Protein AF-A0A091CD55-F1 (afdb_monomer_lite)

Secondary structure (DSSP, 8-state):
-TTS-TT-SEEEEEETTTTTEEEEEE--TTS-HHHHHHHHHHHHHHHHHHHHHHHHHHHHHHHHHHHHHHHHHHHHH--HHHHHHHHHHHHHTTSSPPP------------------------

Foldseek 3Di:
DVQDDAQDQWHWWQDPVPNGDTDIDGADNVDDPVRRVVVVVVVVVVVVVVVVVVVVVVVVVVVVVVVVVVLVVCVVVDDPVVVVVSVVVCCVVPVDPDDPDPDDDDDDDDDDDPPPPPPDDDD

Sequence (123 aa):
MNQVPRGQSEVELPNYYKENQPLIISLDPALSPSQNAQRYFQRYQKLRNAVKVVGQQIQETKDELTYLESVMAQIELASPKDLKIIREELVAQGYIKAQKKNEKSKKKDHNQNILLLRMAPLF

Radius of gyration: 28.27 Å; chains: 1; bounding box: 59×34×70 Å

pLDDT: mean 83.73, std 19.81, range [34.03, 98.0]

Structure (mmCIF, N/CA/C/O backbone):
data_AF-A0A091CD55-F1
#
_entry.id   AF-A0A091CD55-F1
#
loop_
_atom_site.group_PDB
_atom_site.id
_atom_site.type_symbol
_atom_site.label_atom_id
_atom_site.label_alt_id
_atom_site.label_comp_id
_atom_site.label_asym_id
_atom_site.label_entity_id
_atom_site.label_seq_id
_atom_site.pdbx_PDB_ins_code
_atom_site.Cartn_x
_atom_site.Cartn_y
_atom_site.Cartn_z
_atom_site.occupancy
_atom_site.B_iso_or_equiv
_atom_site.auth_seq_id
_atom_site.auth_comp_id
_atom_site.auth_asym_id
_atom_site.auth_atom_id
_atom_site.pdbx_PDB_model_num
ATOM 1 N N . MET A 1 1 ? -14.869 -5.292 30.822 1.00 58.09 1 MET A N 1
ATOM 2 C CA . MET A 1 1 ? -15.549 -4.877 29.570 1.00 58.09 1 MET A CA 1
ATOM 3 C C . MET A 1 1 ? -16.851 -4.107 29.847 1.00 58.09 1 MET A C 1
ATOM 5 O O . MET A 1 1 ? -17.759 -4.150 29.034 1.00 58.09 1 MET A O 1
ATOM 9 N N . ASN A 1 2 ? -16.964 -3.359 30.950 1.00 64.25 2 ASN A N 1
ATOM 10 C CA . ASN A 1 2 ? -18.260 -2.779 31.346 1.00 64.25 2 ASN A CA 1
ATOM 11 C C . ASN A 1 2 ? -18.514 -1.376 30.765 1.00 64.25 2 ASN A C 1
ATOM 13 O O . ASN A 1 2 ? -19.619 -0.871 30.883 1.00 64.25 2 ASN A O 1
ATOM 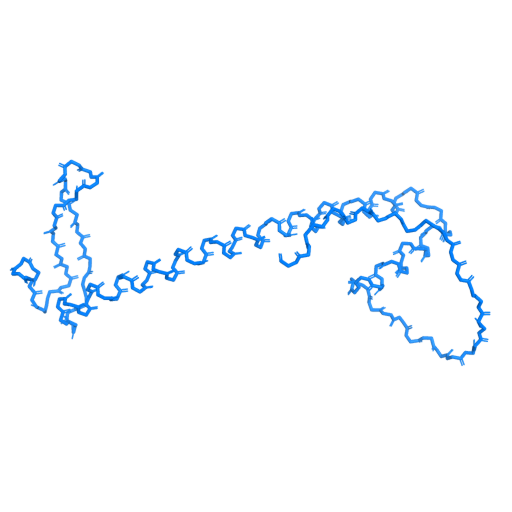17 N N . GLN A 1 3 ? -17.504 -0.757 30.143 1.00 73.75 3 GLN A N 1
ATOM 18 C CA . GLN A 1 3 ? -17.597 0.590 29.563 1.00 73.75 3 GLN A CA 1
ATOM 19 C C . GLN A 1 3 ? -18.062 0.593 28.099 1.00 73.75 3 GLN A C 1
ATOM 21 O O . GLN A 1 3 ? -18.404 1.646 27.578 1.00 73.75 3 GLN A O 1
ATOM 26 N N . VAL A 1 4 ? -18.082 -0.568 27.431 1.00 83.12 4 VAL A N 1
ATOM 27 C CA . VAL A 1 4 ? -18.521 -0.683 26.033 1.00 83.12 4 VAL A CA 1
ATOM 28 C C . VAL A 1 4 ? -19.866 -1.416 25.993 1.00 83.12 4 VAL A C 1
ATOM 30 O O . VAL A 1 4 ? -19.894 -2.635 26.197 1.00 83.12 4 VAL A O 1
ATOM 33 N N . PRO A 1 5 ? -20.980 -0.702 25.768 1.00 80.50 5 PRO A N 1
ATOM 34 C CA . PRO A 1 5 ? -22.311 -1.301 25.710 1.00 80.50 5 PRO A CA 1
ATOM 35 C C . PRO A 1 5 ? -22.477 -2.226 24.493 1.00 80.50 5 PRO A C 1
ATOM 37 O O . PRO A 1 5 ? -21.882 -2.021 23.436 1.00 80.50 5 PRO A O 1
ATOM 40 N N . ARG A 1 6 ? -23.310 -3.267 24.634 1.00 87.62 6 ARG A N 1
ATOM 41 C CA . ARG A 1 6 ? -23.741 -4.112 23.505 1.00 87.62 6 ARG A CA 1
ATOM 42 C C . ARG A 1 6 ? -24.796 -3.382 22.674 1.00 87.62 6 ARG A C 1
ATOM 44 O O . ARG A 1 6 ? -25.621 -2.671 23.236 1.00 87.62 6 ARG A O 1
ATOM 51 N N . GLY A 1 7 ? -24.800 -3.615 21.361 1.00 90.75 7 GLY A N 1
ATOM 52 C CA . GLY A 1 7 ? -25.848 -3.117 20.464 1.00 90.75 7 GLY A CA 1
ATOM 53 C C . GLY A 1 7 ? -25.771 -1.628 20.120 1.00 90.75 7 GLY A C 1
ATOM 54 O O . GLY A 1 7 ? -26.684 -1.127 19.475 1.00 90.75 7 GLY A O 1
ATOM 55 N N . GLN A 1 8 ? -24.713 -0.922 20.526 1.00 92.62 8 GLN A N 1
ATOM 56 C CA . GLN A 1 8 ? -24.503 0.477 20.151 1.00 92.62 8 GLN A CA 1
ATOM 57 C C . GLN A 1 8 ? -23.708 0.596 18.850 1.00 92.62 8 GLN A C 1
ATOM 59 O O . GLN A 1 8 ? -22.887 -0.266 18.532 1.00 92.62 8 GLN A O 1
ATOM 64 N N . SER A 1 9 ? -23.943 1.683 18.114 1.00 95.00 9 SER A N 1
ATOM 65 C CA . SER A 1 9 ? -23.210 2.042 16.892 1.00 95.00 9 SER A CA 1
ATOM 66 C C . SER A 1 9 ? -21.923 2.816 17.163 1.00 95.00 9 SER A C 1
ATOM 68 O O . SER A 1 9 ? -21.114 2.995 16.256 1.00 95.00 9 SER A O 1
ATOM 70 N N . GLU A 1 10 ? -21.723 3.287 18.391 1.00 95.50 10 GLU A N 1
ATOM 71 C CA . GLU A 1 10 ? -20.529 4.010 18.810 1.00 95.50 10 GLU A CA 1
ATOM 72 C C . GLU A 1 10 ? -20.329 3.950 20.327 1.00 95.50 10 GLU A C 1
ATOM 74 O O . GLU A 1 10 ? -21.230 3.579 21.082 1.00 95.50 10 GLU A O 1
ATOM 79 N N . VAL A 1 11 ? -19.123 4.296 20.768 1.00 95.38 11 VAL A N 1
ATOM 80 C CA . VAL A 1 11 ? -18.783 4.502 22.176 1.00 95.38 11 VAL A CA 1
ATOM 81 C C . VAL A 1 11 ? -17.791 5.653 22.300 1.00 95.38 11 VAL A C 1
ATOM 83 O O . VAL A 1 11 ? -16.859 5.762 21.504 1.00 95.38 11 VAL A O 1
ATOM 86 N N . GLU A 1 12 ? -17.978 6.499 23.306 1.00 95.69 12 GLU A N 1
ATOM 87 C CA . GLU A 1 12 ? -17.041 7.559 23.668 1.00 95.69 12 GLU A CA 1
ATOM 88 C C . GLU A 1 12 ? -16.118 7.057 24.787 1.00 95.69 12 GLU A C 1
ATOM 90 O O . GLU A 1 12 ? -16.585 6.615 25.837 1.00 95.69 12 GLU A O 1
ATOM 95 N N . LEU A 1 13 ? -14.805 7.075 24.551 1.00 94.06 13 LEU A N 1
ATOM 96 C CA . LEU A 1 13 ? -13.788 6.622 25.506 1.00 94.06 13 LEU A CA 1
ATOM 97 C C . LEU A 1 13 ? -12.653 7.650 25.622 1.00 94.06 13 LEU A C 1
ATOM 99 O O . LEU A 1 13 ? -12.351 8.335 24.645 1.00 94.06 13 LEU A O 1
ATOM 103 N N . PRO A 1 14 ? -11.979 7.755 26.780 1.00 94.50 14 PRO A N 1
ATOM 104 C CA . PRO A 1 14 ? -10.836 8.649 26.934 1.00 94.50 14 PRO A CA 1
ATOM 105 C C . PRO A 1 14 ? -9.665 8.219 26.040 1.00 94.50 14 PRO A C 1
ATOM 107 O O . PRO A 1 14 ? -9.271 7.051 26.006 1.00 94.50 14 PRO A O 1
ATOM 110 N N . ASN 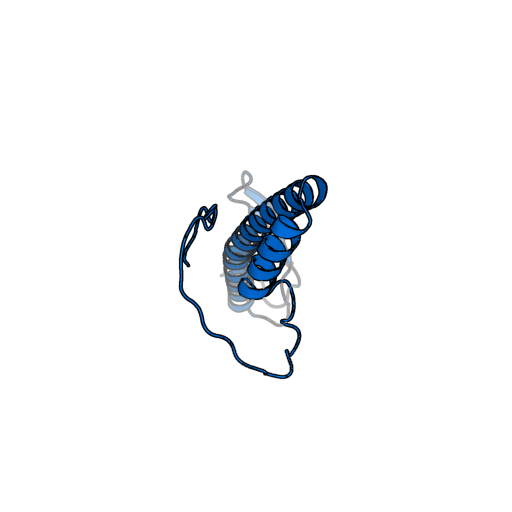A 1 15 ? -9.070 9.178 25.332 1.00 94.81 15 ASN A N 1
ATOM 111 C CA . ASN A 1 15 ? -7.891 8.950 24.509 1.00 94.81 15 ASN A CA 1
ATOM 112 C C . ASN A 1 15 ? -6.600 9.117 25.318 1.00 94.81 15 ASN A C 1
ATOM 114 O O . ASN A 1 15 ? -6.096 10.229 25.488 1.00 94.81 15 ASN A O 1
ATOM 118 N N . TYR A 1 16 ? -6.004 8.004 25.740 1.00 92.31 16 TYR A N 1
ATOM 119 C CA . TYR A 1 16 ? -4.741 8.004 26.489 1.00 92.31 16 TYR A CA 1
ATOM 120 C C . TYR A 1 16 ? -3.549 8.623 25.736 1.00 92.31 16 TYR A C 1
ATOM 122 O O . TYR A 1 16 ? -2.554 8.978 26.359 1.00 92.31 16 TYR A O 1
ATOM 130 N N . TYR A 1 17 ? -3.642 8.790 24.414 1.00 91.56 17 TYR A N 1
ATOM 131 C CA . TYR A 1 17 ? -2.607 9.423 23.588 1.00 91.56 17 TYR A CA 1
ATOM 132 C C . TYR A 1 17 ? -2.843 10.922 23.355 1.00 91.56 17 TYR A C 1
ATOM 134 O O . TYR A 1 17 ? -2.026 11.574 22.708 1.00 91.56 17 TYR A O 1
ATOM 142 N N . LYS A 1 18 ? -3.963 11.470 23.843 1.00 92.88 18 LYS A N 1
ATOM 143 C CA . LYS A 1 18 ? -4.333 12.887 23.718 1.00 92.88 18 LYS A CA 1
ATOM 144 C C . LYS A 1 18 ? -4.920 13.411 25.023 1.00 92.88 18 LYS A C 1
ATOM 146 O O . LYS A 1 18 ? -6.065 13.841 25.050 1.00 92.88 18 LYS A O 1
ATOM 151 N N . GLU A 1 19 ? -4.157 13.318 26.111 1.00 94.62 19 GLU A N 1
ATOM 152 C CA . GLU A 1 19 ? -4.530 13.900 27.415 1.00 94.62 19 GLU A CA 1
ATOM 153 C C . GLU A 1 19 ? -5.928 13.472 27.912 1.00 94.62 19 GLU A C 1
ATOM 155 O O . GLU A 1 19 ? -6.640 14.241 28.549 1.00 94.62 19 GLU A O 1
ATOM 160 N N . ASN A 1 20 ? -6.344 12.236 27.612 1.00 93.81 20 ASN A N 1
ATOM 161 C CA . ASN A 1 20 ? -7.677 11.699 27.913 1.00 93.81 20 ASN A CA 1
ATOM 162 C C . ASN A 1 20 ? -8.850 12.463 27.273 1.00 93.81 20 ASN A C 1
ATOM 164 O O . ASN A 1 20 ? -9.989 12.282 27.704 1.00 93.81 20 ASN A O 1
ATOM 168 N N . GLN A 1 21 ? -8.612 13.256 26.222 1.00 96.12 21 GLN A N 1
ATOM 169 C CA . GLN A 1 21 ? -9.687 13.855 25.430 1.00 96.12 21 GLN A CA 1
ATOM 170 C C . GLN A 1 21 ? -10.642 12.765 24.919 1.00 96.12 21 GLN A C 1
ATOM 172 O O . GLN A 1 21 ? -10.172 11.688 24.531 1.00 96.12 21 GLN A O 1
ATOM 177 N N . PRO A 1 22 ? -11.962 13.012 24.892 1.00 95.75 22 PRO A N 1
ATOM 178 C CA . PRO A 1 22 ? -12.901 12.002 24.439 1.00 95.75 22 PRO A CA 1
ATOM 179 C C . PRO A 1 22 ? -12.686 11.614 22.973 1.00 95.75 22 PRO A C 1
ATOM 181 O O . PRO A 1 22 ? -12.461 12.456 22.102 1.00 95.75 22 PRO A O 1
ATOM 184 N N . LEU A 1 23 ? -12.742 10.313 22.705 1.00 95.56 23 LEU A N 1
ATOM 185 C CA . LEU A 1 23 ? -12.636 9.716 21.383 1.00 95.56 23 LEU A CA 1
ATOM 186 C C . LEU A 1 23 ? -13.879 8.877 21.114 1.00 95.56 23 LEU A C 1
ATOM 188 O O . LEU A 1 23 ? -14.145 7.901 21.815 1.00 95.56 23 LEU A O 1
ATOM 192 N N . ILE A 1 24 ? -14.592 9.232 20.051 1.00 96.38 24 ILE A N 1
ATOM 193 C CA . ILE A 1 24 ? -15.726 8.459 19.553 1.00 96.38 24 ILE A CA 1
ATOM 194 C C . ILE A 1 24 ? -15.191 7.326 18.676 1.00 96.38 24 ILE A C 1
ATOM 196 O O . ILE A 1 24 ? -14.464 7.550 17.704 1.00 96.38 24 ILE A O 1
ATOM 200 N N . ILE A 1 25 ? -15.546 6.096 19.029 1.00 94.69 25 ILE A N 1
ATOM 201 C CA . ILE A 1 25 ? -15.190 4.881 18.303 1.00 94.69 25 ILE A CA 1
ATOM 202 C C . ILE A 1 25 ? -16.472 4.279 17.752 1.00 94.69 25 ILE A C 1
ATOM 204 O O . ILE A 1 25 ? -17.343 3.870 18.516 1.00 94.69 25 ILE A O 1
ATOM 208 N N . SER A 1 26 ? -16.575 4.184 16.429 1.00 96.56 26 SER A N 1
ATOM 209 C CA . SER A 1 26 ? -17.689 3.490 15.784 1.00 96.56 26 SER A CA 1
ATOM 210 C C . SER A 1 26 ? -17.668 1.999 16.121 1.00 96.56 26 SER A C 1
ATOM 212 O O . SER A 1 26 ? -16.625 1.354 16.145 1.00 96.56 26 SER A O 1
ATOM 214 N N . LEU A 1 27 ? -18.834 1.430 16.358 1.00 96.06 27 LEU A N 1
ATOM 215 C CA . LEU A 1 27 ? -19.026 0.024 16.664 1.00 96.06 27 LEU A CA 1
ATOM 216 C C . LEU A 1 27 ? -19.989 -0.578 15.653 1.00 96.06 27 LEU A C 1
ATOM 218 O O . LEU A 1 27 ? -20.825 0.100 15.061 1.00 96.06 27 LEU A O 1
ATOM 222 N N . ASP A 1 28 ? -19.866 -1.880 15.468 1.00 95.44 28 ASP A N 1
ATOM 223 C CA . ASP A 1 28 ? -20.875 -2.676 14.799 1.00 95.44 28 ASP A CA 1
ATOM 224 C C . ASP A 1 28 ? -21.881 -3.176 15.849 1.00 95.44 28 ASP A C 1
ATOM 226 O O . ASP A 1 28 ? -21.485 -3.974 16.712 1.00 95.44 28 ASP A O 1
ATOM 230 N N . PRO A 1 29 ? -23.154 -2.735 15.805 1.00 95.31 29 PRO A N 1
ATOM 231 C CA . PRO A 1 29 ? -24.167 -3.140 16.777 1.00 95.31 29 PRO A CA 1
ATOM 232 C C . PRO A 1 29 ? -24.413 -4.651 16.810 1.00 95.31 29 PRO A C 1
ATOM 234 O O . PRO A 1 29 ? -24.811 -5.185 17.846 1.00 95.31 29 PRO A O 1
ATOM 237 N N . ALA A 1 30 ? -24.172 -5.350 15.693 1.00 95.56 30 ALA A N 1
ATOM 238 C CA . ALA A 1 30 ? -24.363 -6.794 15.598 1.00 95.56 30 ALA A CA 1
ATOM 239 C C . ALA A 1 30 ? -23.234 -7.591 16.278 1.00 95.56 30 ALA A C 1
ATOM 241 O O . ALA A 1 30 ? -23.372 -8.795 16.500 1.00 95.56 30 ALA A O 1
ATOM 242 N N . LEU A 1 31 ? -22.115 -6.943 16.618 1.00 94.44 31 LEU A N 1
ATOM 243 C CA . LEU A 1 31 ? -20.956 -7.576 17.237 1.00 94.44 31 LEU A CA 1
ATOM 244 C C . LEU A 1 31 ? -20.912 -7.322 18.748 1.00 94.44 31 LEU A C 1
ATOM 246 O O . LEU A 1 31 ? -21.223 -6.244 19.254 1.00 94.44 31 LEU A O 1
ATOM 250 N N . SER A 1 32 ? -20.431 -8.313 19.498 1.00 94.56 32 SER A N 1
ATOM 251 C CA . SER A 1 32 ? -20.093 -8.113 20.909 1.00 94.56 32 SER A CA 1
ATOM 252 C C . SER A 1 32 ? -18.920 -7.126 21.075 1.00 94.56 32 SER A C 1
ATOM 254 O O . SER A 1 32 ? -18.101 -6.977 20.162 1.00 94.56 32 SER A O 1
ATOM 256 N N . PRO A 1 33 ? -18.755 -6.497 22.255 1.00 93.56 33 PRO A N 1
ATOM 257 C CA . PRO A 1 33 ? -17.632 -5.599 22.532 1.00 93.56 33 PRO A CA 1
ATOM 258 C C . PRO A 1 33 ? -16.259 -6.206 22.216 1.00 93.56 33 PRO A C 1
ATOM 260 O O . PRO A 1 33 ? -15.417 -5.559 21.598 1.00 93.56 33 PRO A O 1
ATOM 263 N N . SER A 1 34 ? -16.052 -7.482 22.561 1.00 94.19 34 SER A N 1
ATOM 264 C CA . SER A 1 34 ? -14.814 -8.203 22.243 1.00 94.19 34 SER A CA 1
ATOM 265 C C . SER A 1 34 ? -14.605 -8.387 20.740 1.00 94.19 34 SER A C 1
ATOM 267 O O . SER A 1 34 ? -13.477 -8.299 20.266 1.00 94.19 34 SER A O 1
ATOM 269 N N . GLN A 1 35 ? -15.672 -8.650 19.981 1.00 95.62 35 GLN A N 1
ATOM 270 C CA . GLN A 1 35 ? -15.597 -8.814 18.526 1.00 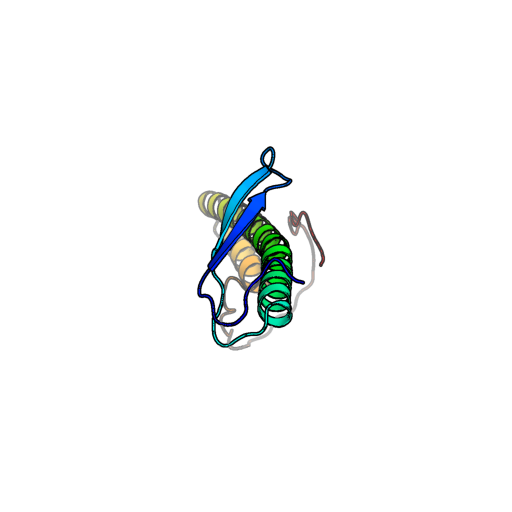95.62 35 GLN A CA 1
ATOM 271 C C . GLN A 1 35 ? -15.314 -7.481 17.826 1.00 95.62 35 GLN A C 1
ATOM 273 O O . GLN A 1 35 ? -14.487 -7.445 16.918 1.00 95.62 35 GLN A O 1
ATOM 278 N N . ASN A 1 36 ? -15.924 -6.381 18.283 1.00 95.56 36 ASN A N 1
ATOM 279 C CA . ASN A 1 36 ? -15.578 -5.034 17.825 1.00 95.56 36 ASN A CA 1
ATOM 280 C C . ASN A 1 36 ? -14.096 -4.718 18.092 1.00 95.56 36 ASN A C 1
ATOM 282 O O . ASN A 1 36 ? -13.375 -4.328 17.173 1.00 95.56 36 ASN A O 1
ATOM 286 N N . ALA A 1 37 ? -13.602 -4.978 19.306 1.00 94.75 37 ALA A N 1
ATOM 287 C CA . ALA A 1 37 ? -12.189 -4.787 19.643 1.00 94.75 37 ALA A CA 1
ATOM 288 C C . ALA A 1 37 ? -11.255 -5.645 18.766 1.00 94.75 37 ALA A C 1
ATOM 290 O O . ALA A 1 37 ? -10.287 -5.135 18.197 1.00 94.75 37 ALA A O 1
ATOM 291 N N . GLN A 1 38 ? -11.575 -6.931 18.586 1.00 96.31 38 GLN A N 1
ATOM 292 C CA . GLN A 1 38 ? -10.803 -7.843 17.741 1.00 96.31 38 GLN A CA 1
ATOM 293 C C . GLN A 1 38 ? -10.772 -7.384 16.275 1.00 96.31 38 GLN A C 1
ATOM 295 O O . GLN A 1 38 ? -9.720 -7.445 15.637 1.00 96.31 38 GLN A O 1
ATOM 300 N N . ARG A 1 39 ? -11.893 -6.882 15.742 1.00 96.12 39 ARG A N 1
ATOM 301 C CA . ARG A 1 39 ? -11.982 -6.324 14.382 1.00 96.12 39 ARG A CA 1
ATOM 302 C C . ARG A 1 39 ? -11.044 -5.130 14.206 1.00 96.12 39 ARG A C 1
ATOM 304 O O . ARG A 1 39 ? -10.325 -5.060 13.208 1.00 96.12 39 ARG A O 1
ATOM 311 N N . TYR A 1 40 ? -11.013 -4.211 15.171 1.00 96.50 40 TYR A N 1
ATOM 312 C CA . TYR A 1 40 ? -10.076 -3.085 15.152 1.00 96.50 40 TYR A CA 1
ATOM 313 C C . TYR A 1 40 ? -8.619 -3.543 15.227 1.00 96.50 40 TYR A C 1
ATOM 315 O O . TYR A 1 40 ? -7.784 -3.040 14.476 1.00 96.50 40 TYR A O 1
ATOM 323 N N . PHE A 1 41 ? -8.320 -4.543 16.057 1.00 96.56 41 PHE A N 1
ATOM 324 C CA . PHE A 1 41 ? -6.978 -5.108 16.159 1.00 96.56 41 PHE A CA 1
ATOM 325 C C . PHE A 1 41 ? -6.514 -5.757 14.846 1.00 96.56 41 PHE A C 1
ATOM 327 O O . PHE A 1 41 ? -5.419 -5.469 14.362 1.00 96.56 41 PHE A O 1
ATOM 334 N N . GLN A 1 42 ? -7.368 -6.562 14.208 1.00 97.81 42 GLN A N 1
ATOM 335 C CA . GLN A 1 42 ? -7.089 -7.153 12.895 1.00 97.81 42 GLN A CA 1
ATOM 336 C C . GLN A 1 42 ? -6.882 -6.079 11.819 1.00 97.81 42 GLN A C 1
ATOM 338 O O . GLN A 1 42 ? -5.947 -6.167 11.020 1.00 97.81 42 GLN A O 1
ATOM 343 N N . ARG A 1 43 ? -7.718 -5.030 11.813 1.00 97.00 43 ARG A N 1
ATOM 344 C CA . ARG A 1 43 ? -7.562 -3.890 10.898 1.00 97.00 43 ARG A CA 1
ATOM 345 C C . ARG A 1 43 ? -6.223 -3.189 11.111 1.00 97.00 43 ARG A C 1
ATOM 347 O O . ARG A 1 43 ? -5.532 -2.918 10.133 1.00 97.00 43 ARG A O 1
ATOM 354 N N . TYR A 1 44 ? -5.842 -2.934 12.361 1.00 96.50 44 TYR A N 1
ATOM 355 C CA . TYR A 1 44 ? -4.543 -2.356 12.701 1.00 96.50 44 TYR A CA 1
ATOM 356 C C . TYR A 1 44 ? -3.390 -3.222 12.183 1.00 96.50 44 TYR A C 1
ATOM 358 O O . TYR A 1 44 ? -2.515 -2.708 11.491 1.00 96.50 44 TYR A O 1
ATOM 366 N N . GLN A 1 45 ? -3.406 -4.532 12.446 1.00 97.25 45 GLN A N 1
ATOM 367 C CA . GLN A 1 45 ? -2.361 -5.442 11.970 1.00 97.25 45 GLN A CA 1
ATOM 368 C C . GLN A 1 45 ? -2.245 -5.426 10.441 1.00 97.25 45 GLN A C 1
ATOM 370 O O . GLN A 1 45 ? -1.138 -5.323 9.911 1.00 97.25 45 GLN A O 1
ATOM 375 N N . LYS A 1 46 ? -3.382 -5.464 9.731 1.00 96.62 46 LYS A N 1
ATOM 376 C CA . LYS A 1 46 ? -3.418 -5.385 8.265 1.00 96.62 46 LYS A CA 1
ATOM 377 C C . LYS A 1 46 ? -2.816 -4.075 7.759 1.00 96.62 46 LYS A C 1
ATOM 379 O O . LYS A 1 46 ? -1.970 -4.109 6.871 1.00 96.62 46 LYS A O 1
ATOM 384 N N . LEU A 1 47 ? -3.220 -2.939 8.331 1.00 96.88 47 LEU A N 1
ATOM 385 C CA . LEU A 1 47 ? -2.709 -1.623 7.938 1.00 96.88 47 LEU A CA 1
ATOM 386 C C . LEU A 1 47 ? -1.217 -1.478 8.244 1.00 96.88 47 LEU A C 1
ATOM 388 O O . LEU A 1 47 ? -0.469 -1.009 7.395 1.00 96.88 47 LEU A O 1
ATOM 392 N N . ARG A 1 48 ? -0.760 -1.945 9.408 1.00 96.06 48 ARG A N 1
ATOM 393 C CA . ARG A 1 48 ? 0.659 -1.927 9.780 1.00 96.06 48 ARG A CA 1
ATOM 394 C C . ARG A 1 48 ? 1.514 -2.716 8.790 1.00 96.06 48 ARG A C 1
ATOM 396 O O . ARG A 1 48 ? 2.561 -2.237 8.367 1.00 96.06 48 ARG A O 1
ATOM 403 N N . ASN A 1 49 ? 1.063 -3.907 8.400 1.00 95.25 49 ASN A N 1
ATOM 404 C CA . ASN A 1 49 ? 1.769 -4.718 7.412 1.00 95.25 49 ASN A CA 1
ATOM 405 C C . ASN A 1 49 ? 1.729 -4.061 6.024 1.00 95.25 49 ASN A C 1
ATOM 407 O O . ASN A 1 49 ? 2.743 -4.040 5.331 1.00 95.25 49 ASN A O 1
ATOM 411 N N . ALA A 1 50 ? 0.589 -3.474 5.645 1.00 96.38 50 ALA A N 1
ATOM 412 C CA . ALA A 1 50 ? 0.441 -2.763 4.380 1.00 96.38 50 ALA A CA 1
ATOM 413 C C . ALA A 1 50 ? 1.402 -1.571 4.268 1.00 96.38 50 ALA A C 1
ATOM 415 O O . ALA A 1 50 ? 2.022 -1.413 3.226 1.00 96.38 50 ALA A O 1
ATOM 416 N N . VAL A 1 51 ? 1.593 -0.785 5.336 1.00 96.94 51 VAL A N 1
ATOM 417 C CA . VAL A 1 51 ? 2.552 0.338 5.345 1.00 96.94 51 VAL A CA 1
ATOM 418 C C . VAL A 1 51 ? 3.961 -0.132 4.980 1.00 96.94 51 VAL A C 1
ATOM 420 O O . VAL A 1 51 ? 4.617 0.506 4.162 1.00 96.94 51 VAL A O 1
ATOM 423 N N . LYS A 1 52 ? 4.411 -1.267 5.531 1.00 94.25 52 LYS A N 1
ATOM 424 C CA . LYS A 1 52 ? 5.730 -1.830 5.208 1.00 94.25 52 LYS A CA 1
ATOM 425 C C . LYS A 1 52 ? 5.831 -2.220 3.730 1.00 94.25 52 LYS A C 1
ATOM 427 O O . LYS A 1 52 ? 6.782 -1.825 3.066 1.00 94.25 52 LYS A O 1
ATOM 432 N N . VAL A 1 53 ? 4.854 -2.975 3.225 1.00 96.25 53 VAL A N 1
ATOM 433 C CA . VAL A 1 53 ? 4.855 -3.475 1.838 1.00 96.25 53 VAL A CA 1
ATOM 434 C C . VAL A 1 53 ? 4.762 -2.328 0.831 1.00 96.25 53 VAL A C 1
ATOM 436 O O . VAL A 1 53 ? 5.519 -2.292 -0.131 1.00 96.25 53 VAL A O 1
ATOM 439 N N . VAL A 1 54 ? 3.873 -1.363 1.069 1.00 97.12 54 VAL A N 1
ATOM 440 C CA . VAL A 1 54 ? 3.714 -0.188 0.201 1.00 97.12 54 VAL A CA 1
ATOM 441 C C . VAL A 1 54 ? 4.973 0.676 0.225 1.00 97.12 54 VAL A C 1
ATOM 443 O O . VAL A 1 54 ? 5.403 1.141 -0.823 1.00 97.12 54 VAL A O 1
ATOM 446 N N . GLY A 1 55 ? 5.598 0.858 1.393 1.00 96.69 55 GLY A N 1
ATOM 447 C CA . GLY A 1 55 ? 6.871 1.572 1.496 1.00 96.69 55 GLY A CA 1
ATOM 448 C C . GLY A 1 55 ? 7.972 0.929 0.650 1.00 96.69 55 GLY A C 1
ATOM 449 O O . GLY A 1 55 ? 8.671 1.636 -0.072 1.00 96.69 55 GLY A O 1
ATOM 450 N N . GLN A 1 56 ? 8.074 -0.402 0.680 1.00 96.56 56 GLN A N 1
ATOM 451 C CA . GLN A 1 56 ? 9.005 -1.149 -0.166 1.00 96.56 56 GLN A CA 1
ATOM 452 C C . GLN A 1 56 ? 8.694 -0.963 -1.660 1.00 96.56 56 GLN A C 1
ATOM 454 O O . GLN A 1 56 ? 9.586 -0.588 -2.413 1.00 96.56 56 GLN A O 1
ATOM 459 N N . GLN A 1 57 ? 7.432 -1.117 -2.077 1.00 97.19 57 GLN A N 1
ATOM 460 C CA . GLN A 1 57 ? 7.038 -0.919 -3.480 1.00 97.19 57 GLN A CA 1
ATOM 461 C C . GLN A 1 57 ? 7.326 0.499 -3.983 1.00 97.19 57 GLN A C 1
ATOM 463 O O . GLN A 1 57 ? 7.744 0.672 -5.124 1.00 97.19 57 GLN A O 1
ATOM 468 N N . ILE A 1 58 ? 7.126 1.521 -3.144 1.00 97.75 58 ILE A N 1
ATOM 469 C CA . ILE A 1 58 ? 7.463 2.908 -3.491 1.00 97.75 58 ILE A CA 1
ATOM 470 C C . ILE A 1 58 ? 8.961 3.045 -3.757 1.00 97.75 58 ILE A C 1
ATOM 472 O O . ILE A 1 58 ? 9.339 3.734 -4.702 1.00 97.75 58 ILE A O 1
ATOM 476 N N . GLN A 1 59 ? 9.804 2.425 -2.928 1.00 97.62 59 GLN A N 1
ATOM 477 C CA . GLN A 1 59 ? 11.248 2.486 -3.116 1.00 97.62 59 GLN A CA 1
ATOM 478 C C . GLN A 1 59 ? 11.667 1.760 -4.399 1.00 97.62 59 GLN A C 1
ATOM 480 O O . GLN A 1 59 ? 12.315 2.371 -5.240 1.00 97.62 59 GLN A O 1
ATOM 485 N N . GLU A 1 60 ? 11.201 0.526 -4.602 1.00 96.44 60 GLU A N 1
ATOM 486 C CA . GLU A 1 60 ? 11.481 -0.260 -5.812 1.00 96.44 60 GLU A CA 1
ATOM 487 C C . GLU A 1 60 ? 11.046 0.480 -7.086 1.00 96.44 60 GLU A C 1
ATOM 489 O O . GLU A 1 60 ? 11.803 0.560 -8.048 1.00 96.44 60 GLU A O 1
ATOM 494 N N . THR A 1 61 ? 9.865 1.108 -7.066 1.00 96.75 61 THR A N 1
ATOM 495 C CA . THR A 1 61 ? 9.352 1.887 -8.206 1.00 96.75 61 THR A CA 1
ATOM 496 C C . THR A 1 61 ? 10.218 3.115 -8.497 1.00 96.75 61 THR A C 1
ATOM 498 O O . THR A 1 61 ? 10.402 3.485 -9.654 1.00 96.75 61 THR A O 1
ATOM 501 N N . LYS A 1 62 ? 10.745 3.783 -7.462 1.00 98.00 62 LYS A N 1
ATOM 502 C CA . LYS A 1 62 ? 11.647 4.931 -7.642 1.00 98.00 62 LYS A CA 1
ATOM 503 C C . LYS A 1 62 ? 12.988 4.501 -8.217 1.00 98.00 62 LYS A C 1
ATOM 505 O O . LYS A 1 62 ? 13.487 5.166 -9.118 1.00 98.00 62 LYS A O 1
ATOM 510 N N . ASP A 1 63 ? 13.534 3.396 -7.724 1.00 96.06 63 ASP A N 1
ATOM 511 C CA . ASP A 1 63 ? 14.797 2.851 -8.218 1.00 96.06 63 ASP A CA 1
ATOM 512 C C . ASP A 1 63 ? 14.655 2.415 -9.688 1.00 96.06 63 ASP A C 1
ATOM 514 O O . ASP A 1 63 ? 15.515 2.714 -10.518 1.00 96.06 63 ASP A O 1
ATOM 518 N N . GLU A 1 64 ? 13.526 1.789 -10.036 1.00 96.00 64 GLU A N 1
ATOM 519 C CA . GLU A 1 64 ? 13.171 1.444 -11.415 1.00 96.00 64 GLU A CA 1
ATOM 520 C C . GLU A 1 64 ? 13.010 2.690 -12.299 1.00 96.00 64 GLU A C 1
ATOM 522 O O . GLU A 1 64 ? 13.548 2.730 -13.406 1.00 96.00 64 GLU A O 1
ATOM 527 N N . LEU A 1 65 ? 12.336 3.737 -11.811 1.00 96.94 65 LEU A N 1
ATOM 528 C CA . LEU A 1 65 ? 12.204 5.005 -12.531 1.00 96.94 65 LEU A CA 1
ATOM 529 C C . LEU A 1 65 ? 13.576 5.623 -12.829 1.00 96.94 65 LEU A C 1
ATOM 531 O O . LEU A 1 65 ? 13.853 5.955 -13.979 1.00 96.94 65 LEU A O 1
ATOM 535 N N . THR A 1 66 ? 14.452 5.719 -11.826 1.00 95.94 66 THR A N 1
ATOM 536 C CA . THR A 1 66 ? 15.815 6.246 -11.998 1.00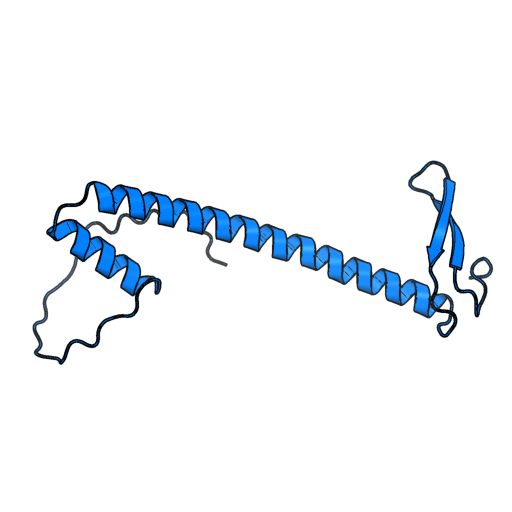 95.94 66 THR A CA 1
ATOM 537 C C . THR A 1 66 ? 16.621 5.416 -12.997 1.00 95.94 66 THR A C 1
ATOM 539 O O . THR A 1 66 ? 17.344 5.971 -13.828 1.00 95.94 66 THR A O 1
ATOM 542 N N . TYR A 1 67 ? 16.481 4.088 -12.969 1.00 94.38 67 TYR A N 1
ATOM 543 C CA . TYR A 1 67 ? 17.095 3.227 -13.976 1.00 94.38 67 TYR A CA 1
ATOM 544 C C . TYR A 1 67 ? 16.589 3.564 -15.385 1.00 94.38 67 TYR A C 1
ATOM 546 O O . TYR A 1 67 ? 17.402 3.811 -16.279 1.00 94.38 67 TYR A O 1
ATOM 554 N N . LEU A 1 68 ? 15.271 3.636 -15.590 1.00 95.25 68 LEU A N 1
ATOM 555 C CA . LEU A 1 68 ? 14.684 3.922 -16.902 1.00 95.25 68 LEU A CA 1
ATOM 556 C C . LEU A 1 68 ? 15.041 5.325 -17.416 1.00 95.25 68 LEU A C 1
ATOM 558 O O . LEU A 1 68 ? 15.299 5.484 -18.609 1.00 95.25 68 LEU A O 1
ATOM 562 N N . GLU A 1 69 ? 15.138 6.323 -16.537 1.00 95.94 69 GLU A N 1
ATOM 563 C CA . GLU A 1 69 ? 15.646 7.659 -16.877 1.00 95.94 69 GLU A CA 1
ATOM 564 C C . GLU A 1 69 ? 17.105 7.603 -17.352 1.00 95.94 69 GLU A C 1
ATOM 566 O O . GLU A 1 69 ? 17.460 8.226 -18.355 1.00 95.94 69 GLU A O 1
ATOM 571 N N . SER A 1 70 ? 17.948 6.801 -16.693 1.00 93.81 70 SER A N 1
ATOM 572 C CA . SER A 1 70 ? 19.339 6.607 -17.119 1.00 93.81 70 SER A CA 1
ATOM 573 C C . SER A 1 70 ? 19.440 5.916 -18.483 1.00 93.81 70 SER A C 1
ATOM 575 O O . SER A 1 70 ? 20.284 6.282 -19.301 1.00 93.81 70 SER A O 1
ATOM 577 N N . VAL A 1 71 ? 18.560 4.948 -18.756 1.00 94.25 71 VAL A N 1
ATOM 578 C CA . VAL A 1 71 ? 18.476 4.270 -20.055 1.00 94.25 71 VAL A CA 1
ATOM 579 C C . VAL A 1 71 ? 18.034 5.254 -21.133 1.00 94.25 71 VAL A C 1
ATOM 581 O O . VAL A 1 71 ? 18.603 5.262 -22.223 1.00 94.25 71 VAL A O 1
ATOM 584 N N . MET A 1 72 ? 17.061 6.117 -20.835 1.00 94.94 72 MET A N 1
ATOM 585 C CA . MET A 1 72 ? 16.602 7.155 -21.757 1.00 94.94 72 MET A CA 1
ATOM 586 C C . MET A 1 72 ? 17.743 8.108 -22.136 1.00 94.94 72 MET A C 1
ATOM 588 O O . MET A 1 72 ? 17.994 8.304 -23.323 1.00 94.94 72 MET A O 1
ATOM 592 N N . ALA A 1 73 ? 18.502 8.604 -21.154 1.00 93.50 73 ALA A N 1
ATOM 593 C CA . ALA A 1 73 ? 19.666 9.456 -21.407 1.00 93.50 73 ALA A CA 1
ATOM 594 C C . ALA A 1 73 ? 20.755 8.742 -22.234 1.00 93.50 73 ALA A C 1
ATOM 596 O O . ALA A 1 73 ? 21.366 9.340 -23.120 1.00 93.50 73 ALA A O 1
ATOM 597 N N . GLN A 1 74 ? 20.986 7.446 -21.989 1.00 92.00 74 GLN A N 1
ATOM 598 C CA . GLN A 1 74 ? 21.912 6.649 -22.799 1.00 92.00 74 GLN A CA 1
ATOM 599 C C . GLN A 1 74 ? 21.439 6.523 -24.249 1.00 92.00 74 GLN A C 1
ATOM 601 O O . GLN A 1 74 ? 22.253 6.645 -25.158 1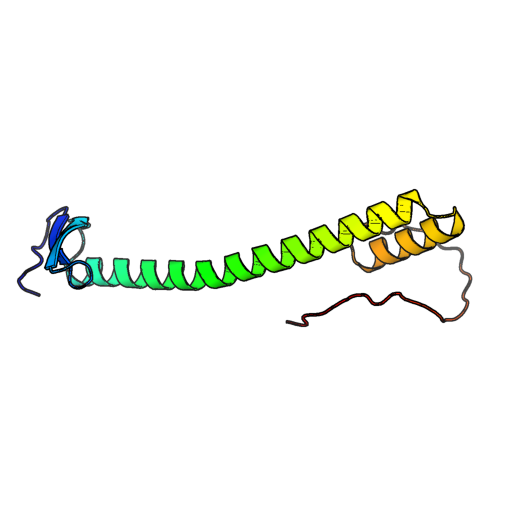.00 92.00 74 GLN A O 1
ATOM 606 N N . ILE A 1 75 ? 20.139 6.313 -24.480 1.00 94.12 75 ILE A N 1
ATOM 607 C CA . ILE A 1 75 ? 19.557 6.216 -25.826 1.00 94.12 75 ILE A CA 1
ATOM 608 C C . ILE A 1 75 ? 19.735 7.523 -26.604 1.00 94.12 75 ILE A C 1
ATOM 610 O O . ILE A 1 75 ? 20.055 7.471 -27.791 1.00 94.12 75 ILE A O 1
ATOM 614 N N . GLU A 1 76 ? 19.566 8.677 -25.956 1.00 94.31 76 GLU A N 1
ATOM 615 C CA . GLU A 1 76 ? 19.730 9.990 -26.596 1.00 94.31 76 GLU A CA 1
ATOM 616 C C . GLU A 1 76 ? 21.153 10.226 -27.123 1.00 94.31 76 GLU A C 1
ATOM 618 O O . GLU A 1 76 ? 21.334 10.881 -28.150 1.00 94.31 76 GLU A O 1
ATOM 623 N N . LEU A 1 77 ? 22.160 9.667 -26.447 1.00 93.81 77 LEU A N 1
ATOM 624 C CA . LEU A 1 77 ? 23.576 9.831 -26.790 1.00 93.81 77 LEU A CA 1
ATOM 625 C C . LEU A 1 77 ? 24.160 8.643 -27.574 1.00 93.81 77 LEU A C 1
ATOM 627 O O . LEU A 1 77 ? 25.302 8.704 -28.034 1.00 93.81 77 LEU A O 1
ATOM 631 N N . ALA A 1 78 ? 23.411 7.549 -27.704 1.00 93.19 78 ALA A N 1
ATOM 632 C CA . ALA A 1 78 ? 23.913 6.277 -28.205 1.00 93.19 78 ALA A CA 1
ATOM 633 C C . ALA A 1 78 ? 24.185 6.284 -29.715 1.00 93.19 78 ALA A C 1
ATOM 635 O O . ALA A 1 78 ? 23.385 6.747 -30.532 1.00 93.19 78 ALA A O 1
ATOM 636 N N . SER A 1 79 ? 25.283 5.636 -30.113 1.00 93.94 79 SER A N 1
ATOM 637 C CA . SER A 1 79 ? 25.490 5.268 -31.512 1.00 93.94 79 SER A CA 1
ATOM 638 C C . SER A 1 79 ? 24.587 4.085 -31.908 1.00 93.94 79 SER A C 1
ATOM 640 O O . SER A 1 79 ? 24.103 3.342 -31.047 1.00 93.94 79 SER A O 1
ATOM 642 N N . PRO A 1 80 ? 24.407 3.796 -33.212 1.00 91.38 80 PRO A N 1
ATOM 643 C CA . PRO A 1 80 ? 23.623 2.639 -33.652 1.00 91.38 80 PRO A CA 1
ATOM 644 C C . PRO A 1 80 ? 24.093 1.287 -33.088 1.00 91.38 80 PRO A C 1
ATOM 646 O O . PRO A 1 80 ? 23.290 0.362 -32.958 1.00 91.38 80 PRO A O 1
ATOM 649 N N . LYS A 1 81 ? 25.387 1.145 -32.761 1.00 90.56 81 LYS A N 1
ATOM 650 C CA . LYS A 1 81 ? 25.914 -0.070 -32.120 1.00 90.56 81 LYS A CA 1
ATOM 651 C C . LYS A 1 81 ? 25.490 -0.147 -30.653 1.00 90.56 81 LYS A C 1
ATOM 653 O O . LYS A 1 81 ? 25.045 -1.209 -30.224 1.00 90.56 81 LYS A O 1
ATOM 658 N N . ASP A 1 82 ? 25.558 0.969 -29.935 1.00 90.38 82 ASP A N 1
ATOM 659 C CA . ASP A 1 82 ? 25.202 1.053 -28.514 1.00 90.38 82 ASP A CA 1
ATOM 660 C C . ASP A 1 82 ? 23.697 0.839 -28.310 1.00 90.38 82 ASP A C 1
ATOM 662 O O . ASP A 1 82 ? 23.294 0.093 -27.423 1.00 90.38 82 ASP A O 1
ATOM 666 N N . LEU A 1 83 ? 22.855 1.353 -29.217 1.00 92.00 83 LEU A N 1
ATOM 667 C CA . LEU A 1 83 ? 21.408 1.098 -29.206 1.00 92.00 83 LEU A CA 1
ATOM 668 C C . LEU A 1 83 ? 21.060 -0.395 -29.278 1.00 92.00 83 LEU A C 1
ATOM 670 O O . LEU A 1 83 ? 20.081 -0.844 -28.679 1.00 92.00 83 LEU A O 1
ATOM 674 N N . LYS A 1 84 ? 21.851 -1.186 -30.013 1.00 90.81 84 LYS A N 1
ATOM 675 C CA . LYS A 1 84 ? 21.648 -2.636 -30.085 1.00 90.81 84 LYS A CA 1
ATOM 676 C C . LYS A 1 84 ? 21.966 -3.303 -28.746 1.00 90.81 84 LYS A C 1
ATOM 678 O O . LYS A 1 84 ? 21.220 -4.188 -28.339 1.00 90.81 84 LYS A O 1
ATOM 683 N N . ILE A 1 85 ? 23.026 -2.857 -28.073 1.00 91.56 85 ILE A N 1
ATOM 684 C CA . ILE A 1 85 ? 23.436 -3.361 -26.756 1.00 91.56 85 ILE A CA 1
ATOM 685 C C . ILE A 1 85 ? 22.373 -3.012 -25.708 1.00 91.56 85 ILE A C 1
ATOM 687 O O . ILE A 1 85 ? 21.886 -3.910 -25.027 1.00 91.56 85 ILE A O 1
ATOM 691 N N . ILE A 1 86 ? 21.929 -1.751 -25.659 1.00 91.75 86 ILE A N 1
ATOM 692 C CA . ILE A 1 86 ? 20.859 -1.289 -24.756 1.00 91.75 86 ILE A CA 1
ATOM 693 C C . ILE A 1 86 ? 19.583 -2.115 -24.971 1.00 91.75 86 ILE A C 1
ATOM 695 O O . ILE A 1 86 ? 18.946 -2.572 -24.025 1.00 91.75 86 ILE A O 1
ATOM 699 N N . ARG A 1 87 ? 19.211 -2.382 -26.229 1.00 91.31 87 ARG A N 1
ATOM 700 C CA . ARG A 1 87 ? 18.051 -3.227 -26.532 1.00 91.31 87 ARG A CA 1
ATOM 701 C C . ARG A 1 87 ? 18.225 -4.664 -26.042 1.00 91.31 87 ARG A C 1
ATOM 703 O O . ARG A 1 87 ? 17.260 -5.251 -25.560 1.00 91.31 87 ARG A O 1
ATOM 710 N N . GLU A 1 88 ? 19.405 -5.253 -26.212 1.00 91.12 88 GLU A N 1
ATOM 711 C CA . GLU A 1 88 ? 19.701 -6.605 -25.728 1.00 91.12 88 GLU A CA 1
ATOM 712 C C . GLU A 1 88 ? 19.618 -6.675 -24.194 1.00 91.12 88 GLU A C 1
ATOM 714 O O . GLU A 1 88 ? 19.027 -7.621 -23.671 1.00 91.12 88 GLU A O 1
ATOM 719 N N . GLU A 1 89 ? 20.093 -5.645 -23.486 1.00 91.25 89 GLU A N 1
ATOM 720 C CA . GLU A 1 89 ? 19.938 -5.507 -22.033 1.00 91.25 89 GLU A CA 1
ATOM 721 C C . GLU A 1 89 ? 18.461 -5.441 -21.621 1.00 91.25 89 GLU A C 1
ATOM 723 O O . GLU A 1 89 ? 18.010 -6.243 -20.803 1.00 91.25 89 GLU A O 1
ATOM 728 N N . LEU A 1 90 ? 17.678 -4.546 -22.230 1.00 93.25 90 LEU A N 1
ATOM 729 C CA . LEU A 1 90 ? 16.255 -4.387 -21.915 1.00 93.25 90 LEU A CA 1
ATOM 730 C C . LEU A 1 90 ? 15.432 -5.645 -22.229 1.00 93.25 90 LEU A C 1
ATOM 732 O O . LEU A 1 90 ? 14.443 -5.926 -21.551 1.00 93.25 90 LEU A O 1
ATOM 736 N N . VAL A 1 91 ? 15.832 -6.431 -23.233 1.00 92.19 91 VAL A N 1
ATOM 737 C CA . VAL A 1 91 ? 15.232 -7.748 -23.496 1.00 92.19 91 VAL A CA 1
ATOM 738 C C . VAL A 1 91 ? 15.604 -8.750 -22.405 1.00 92.19 91 VAL A C 1
ATOM 740 O O . VAL A 1 91 ? 14.729 -9.469 -21.924 1.00 92.19 91 VAL A O 1
ATOM 743 N N . ALA A 1 92 ? 16.874 -8.802 -21.995 1.00 90.19 92 ALA A N 1
ATOM 744 C CA . ALA A 1 92 ? 17.338 -9.708 -20.944 1.00 90.19 92 ALA A CA 1
ATOM 745 C C . ALA A 1 92 ? 16.694 -9.405 -19.581 1.00 90.19 92 ALA A C 1
ATOM 747 O O . ALA A 1 92 ? 16.397 -10.326 -18.824 1.00 90.19 92 ALA A O 1
ATOM 748 N N . GLN A 1 93 ? 16.437 -8.128 -19.293 1.00 88.12 93 GLN A N 1
ATOM 749 C CA . GLN A 1 93 ? 15.745 -7.686 -18.082 1.00 88.12 93 GLN A CA 1
ATOM 750 C C . GLN A 1 93 ? 14.213 -7.820 -18.166 1.00 88.12 93 GLN A C 1
ATOM 752 O O . GLN A 1 93 ? 13.532 -7.671 -17.158 1.00 88.12 93 GLN A O 1
ATOM 757 N N . GLY A 1 94 ? 13.662 -8.141 -19.341 1.00 92.06 94 GLY A N 1
ATOM 758 C CA . GLY A 1 94 ? 12.231 -8.394 -19.525 1.00 92.06 94 GLY A CA 1
ATOM 759 C C . GLY A 1 94 ? 11.377 -7.158 -19.821 1.00 92.06 94 GLY A C 1
ATOM 760 O O . GLY A 1 94 ? 10.174 -7.308 -20.033 1.00 92.06 94 GLY A O 1
ATOM 761 N N . TYR A 1 95 ? 11.973 -5.965 -19.922 1.00 91.25 95 TYR A N 1
ATOM 762 C CA . TYR A 1 95 ? 11.274 -4.741 -20.339 1.00 91.25 95 TYR A CA 1
ATOM 763 C C . TYR A 1 95 ? 10.793 -4.810 -21.791 1.00 91.25 95 TYR A C 1
ATOM 765 O O . TYR A 1 95 ? 9.751 -4.257 -22.142 1.00 91.25 95 TYR A O 1
ATOM 773 N N . ILE A 1 96 ? 11.543 -5.502 -22.654 1.00 91.81 96 ILE A N 1
ATOM 774 C CA . ILE A 1 96 ? 11.213 -5.661 -24.072 1.00 91.81 96 ILE A CA 1
ATOM 775 C C . ILE A 1 96 ? 11.053 -7.144 -24.398 1.00 91.81 96 ILE A C 1
ATOM 777 O O . ILE A 1 96 ? 11.896 -7.978 -24.077 1.00 91.81 96 ILE A O 1
ATOM 781 N N . LYS A 1 97 ? 9.988 -7.494 -25.123 1.00 88.94 97 LYS A N 1
ATOM 782 C CA . LYS A 1 97 ? 9.823 -8.858 -25.638 1.00 88.94 97 LYS A CA 1
ATOM 783 C C . LYS A 1 97 ? 10.895 -9.164 -26.683 1.00 88.94 97 LYS A C 1
ATOM 785 O O . LYS A 1 97 ? 11.050 -8.428 -27.661 1.00 88.94 97 LYS A O 1
ATOM 790 N N . ALA A 1 98 ? 11.577 -10.296 -26.529 1.00 82.62 98 ALA A N 1
ATOM 791 C CA . ALA A 1 98 ? 12.470 -10.807 -27.559 1.00 82.62 98 ALA A CA 1
ATOM 792 C C . ALA A 1 98 ? 11.686 -11.030 -28.864 1.00 82.62 98 ALA A C 1
ATOM 794 O O . ALA A 1 98 ? 10.676 -11.739 -28.889 1.00 82.62 98 ALA A O 1
ATOM 795 N N . GLN A 1 99 ? 12.150 -10.446 -29.971 1.00 77.94 99 GLN A N 1
ATOM 796 C CA . GLN A 1 99 ? 11.640 -10.835 -31.283 1.00 77.94 99 GLN A CA 1
ATOM 797 C C . GLN A 1 99 ? 12.085 -12.270 -31.569 1.00 77.94 99 GLN A C 1
ATOM 799 O O . GLN A 1 99 ? 13.272 -12.585 -31.467 1.00 77.94 99 GLN A O 1
ATOM 804 N N . LYS A 1 100 ? 11.136 -13.132 -31.956 1.00 65.62 100 LYS A N 1
ATOM 805 C CA . LYS A 1 100 ? 11.436 -14.477 -32.456 1.00 65.62 100 LYS A CA 1
ATOM 806 C C . LYS A 1 100 ? 12.297 -14.334 -33.711 1.00 65.62 100 LYS A C 1
ATOM 808 O O . LYS A 1 100 ? 11.789 -14.031 -34.787 1.00 65.62 100 LYS A O 1
ATOM 813 N N . LYS A 1 101 ? 13.611 -14.516 -33.576 1.00 59.00 101 LYS A N 1
ATOM 814 C CA . LYS A 1 101 ? 14.478 -14.726 -34.733 1.00 59.00 101 LYS A CA 1
ATOM 815 C C . LYS A 1 101 ? 14.131 -16.101 -35.286 1.00 59.00 101 LYS A C 1
ATOM 817 O O . LYS A 1 101 ? 14.337 -17.094 -34.599 1.00 59.00 101 LYS A O 1
ATOM 822 N N . ASN A 1 102 ? 13.619 -16.154 -36.513 1.00 49.47 102 ASN A N 1
ATOM 823 C CA . ASN A 1 102 ? 13.675 -17.384 -37.296 1.00 49.47 102 ASN A CA 1
ATOM 824 C C . ASN A 1 102 ? 15.153 -17.792 -37.363 1.00 49.47 102 ASN A C 1
ATOM 826 O O . ASN A 1 102 ? 15.984 -17.061 -37.907 1.00 49.47 102 ASN A O 1
ATOM 830 N N . GLU A 1 103 ? 15.491 -18.890 -36.693 1.00 47.38 103 GLU A N 1
ATOM 831 C CA . GLU A 1 103 ? 16.864 -19.332 -36.500 1.00 47.38 103 GLU A CA 1
ATOM 832 C C . GLU A 1 103 ? 17.532 -19.644 -37.841 1.00 47.38 103 GLU A C 1
ATOM 834 O O . GLU A 1 103 ? 17.176 -20.590 -38.539 1.00 47.38 103 GLU A O 1
ATOM 839 N N . LYS A 1 104 ? 18.587 -18.894 -38.162 1.00 40.44 104 LYS A N 1
ATOM 840 C CA . LYS A 1 104 ? 19.786 -19.485 -38.755 1.00 40.44 104 LYS A CA 1
ATOM 841 C C . LYS A 1 104 ? 20.974 -19.087 -37.890 1.00 40.44 104 LYS A C 1
ATOM 843 O O . LYS A 1 104 ? 21.375 -17.929 -37.820 1.00 40.44 104 LYS A O 1
ATOM 848 N N . SER A 1 105 ? 21.452 -20.094 -37.174 1.00 49.41 105 SER A N 1
ATOM 849 C CA . SER A 1 105 ? 22.588 -20.137 -36.261 1.00 49.41 105 SER A CA 1
A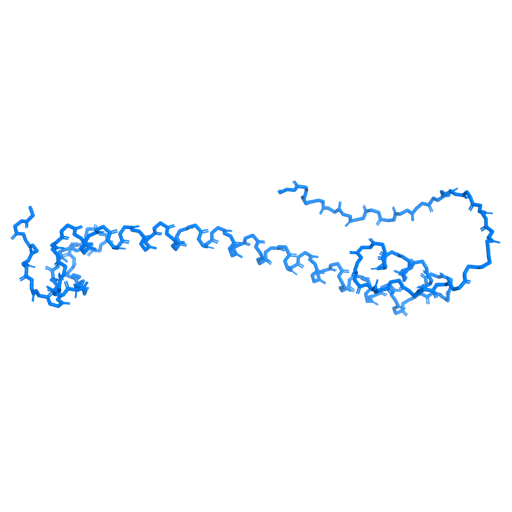TOM 850 C C . SER A 1 105 ? 23.807 -19.326 -36.706 1.00 49.41 105 SER A C 1
ATOM 852 O O . SER A 1 105 ? 24.241 -19.461 -37.849 1.00 49.41 105 SER A O 1
ATOM 854 N N . LYS A 1 106 ? 24.456 -18.650 -35.751 1.00 41.59 106 LYS A N 1
ATOM 855 C CA . LYS A 1 106 ? 25.924 -18.625 -35.623 1.00 41.59 106 LYS A CA 1
ATOM 856 C C . LYS A 1 106 ? 26.311 -18.274 -34.180 1.00 41.59 106 LYS A C 1
ATOM 858 O O . LYS A 1 106 ? 26.032 -17.179 -33.704 1.00 41.59 106 LYS A O 1
ATOM 863 N N . LYS A 1 107 ? 26.933 -19.244 -33.501 1.00 52.19 107 LYS A N 1
ATOM 864 C CA . LYS A 1 107 ? 27.673 -19.084 -32.238 1.00 52.19 107 LYS A CA 1
ATOM 865 C C . LYS A 1 107 ? 28.784 -18.041 -32.407 1.00 52.19 107 LYS A C 1
ATOM 867 O O . LYS A 1 107 ? 29.473 -18.097 -33.427 1.00 52.19 107 LYS A O 1
ATOM 872 N N . LYS A 1 108 ? 29.017 -17.213 -31.379 1.00 43.16 108 LYS A N 1
ATOM 873 C CA . LYS A 1 108 ? 30.355 -16.972 -30.799 1.00 43.16 108 LYS A CA 1
ATOM 874 C C . LYS A 1 108 ? 30.311 -16.131 -29.510 1.00 43.16 108 LYS A C 1
ATOM 876 O O . LYS A 1 108 ? 29.809 -15.015 -29.509 1.00 43.16 108 LYS A O 1
ATOM 881 N N . ASP A 1 109 ? 30.809 -16.769 -28.455 1.00 42.41 109 ASP A N 1
ATOM 882 C CA . ASP A 1 109 ? 31.657 -16.343 -27.330 1.00 42.41 109 ASP A CA 1
ATOM 883 C C . ASP A 1 109 ? 31.742 -14.866 -26.884 1.00 42.41 109 ASP A C 1
ATOM 885 O O . ASP A 1 109 ? 32.335 -14.015 -27.535 1.00 42.41 109 ASP A O 1
ATOM 889 N N . HIS A 1 110 ? 31.167 -14.659 -25.694 1.00 46.19 110 HIS A N 1
ATOM 890 C CA . HIS A 1 110 ? 31.660 -14.035 -24.452 1.00 46.19 110 HIS A CA 1
ATOM 891 C C . HIS A 1 110 ? 32.591 -12.791 -24.428 1.00 46.19 110 HIS A C 1
ATOM 893 O O . HIS A 1 110 ? 33.750 -12.842 -24.826 1.00 46.19 110 HIS A O 1
ATOM 899 N N . ASN A 1 111 ? 32.099 -11.809 -23.649 1.00 43.16 111 ASN A N 1
ATOM 900 C CA . ASN A 1 111 ? 32.783 -10.934 -22.676 1.00 43.16 111 ASN A CA 1
ATOM 901 C C . ASN A 1 111 ? 33.249 -9.529 -23.134 1.00 43.16 111 ASN A C 1
ATOM 903 O O . ASN A 1 111 ? 34.224 -9.405 -23.865 1.00 43.16 111 ASN A O 1
ATOM 907 N N . GLN A 1 112 ? 32.604 -8.464 -22.627 1.00 43.53 112 GLN A N 1
ATOM 908 C CA . GLN A 1 112 ? 33.102 -7.572 -21.551 1.00 43.53 112 GLN A CA 1
ATOM 909 C C . GLN A 1 112 ? 32.287 -6.258 -21.463 1.00 43.53 112 GLN A C 1
ATOM 911 O O . GLN A 1 112 ? 31.856 -5.717 -22.475 1.00 43.53 112 GLN A O 1
ATOM 916 N N . ASN A 1 113 ? 32.110 -5.768 -20.226 1.00 42.16 113 ASN A N 1
ATOM 917 C CA . ASN A 1 113 ? 31.346 -4.592 -19.775 1.00 42.16 113 ASN A CA 1
ATOM 918 C C . ASN A 1 113 ? 29.816 -4.672 -19.867 1.00 42.16 113 ASN A C 1
ATOM 920 O O . ASN A 1 113 ? 29.167 -3.936 -20.603 1.00 42.16 113 ASN A O 1
ATOM 924 N N . ILE A 1 114 ? 29.230 -5.491 -18.990 1.00 46.34 114 ILE A N 1
ATOM 925 C CA . ILE A 1 114 ? 27.921 -5.141 -18.434 1.00 46.34 114 ILE A CA 1
ATOM 926 C C . ILE A 1 114 ? 28.205 -4.020 -17.432 1.00 46.34 114 ILE A C 1
ATOM 928 O O . ILE A 1 114 ? 28.864 -4.269 -16.419 1.00 46.34 114 ILE A O 1
ATOM 932 N N . LEU A 1 115 ? 27.750 -2.794 -17.708 1.00 46.12 115 LEU A N 1
ATOM 933 C CA . LEU A 1 115 ? 27.600 -1.779 -16.668 1.00 46.12 115 LEU A CA 1
ATOM 934 C C . LEU A 1 115 ? 26.541 -2.308 -15.688 1.00 46.12 115 LEU A C 1
ATOM 936 O O . LEU A 1 115 ? 25.351 -2.031 -15.786 1.00 46.12 115 LEU A O 1
ATOM 940 N N . LEU A 1 116 ? 26.981 -3.157 -14.761 1.00 45.56 116 LEU A N 1
ATOM 941 C CA . LEU A 1 116 ? 26.219 -3.571 -13.598 1.00 45.56 116 LEU A CA 1
ATOM 942 C C . LEU A 1 116 ? 26.153 -2.363 -12.667 1.00 45.56 116 LEU A C 1
ATOM 944 O O . LEU A 1 116 ? 26.886 -2.280 -11.688 1.00 45.56 116 LEU A O 1
ATOM 948 N N . LEU A 1 117 ? 25.246 -1.436 -12.963 1.00 42.94 117 LEU A N 1
ATOM 949 C CA . LEU A 1 117 ? 24.706 -0.544 -11.946 1.00 42.94 117 LEU A CA 1
ATOM 950 C C . LEU A 1 117 ? 23.361 -1.082 -11.446 1.00 42.94 117 LEU A C 1
ATOM 952 O O . LEU A 1 117 ? 22.404 -0.348 -11.245 1.00 42.94 117 LEU A O 1
ATOM 956 N N . ARG A 1 118 ? 23.302 -2.396 -11.190 1.00 45.03 118 ARG A N 1
ATOM 957 C CA . ARG A 1 118 ? 22.445 -2.891 -10.114 1.00 45.03 118 ARG A CA 1
ATOM 958 C C . ARG A 1 118 ? 23.146 -2.548 -8.806 1.00 45.03 118 ARG A C 1
ATOM 960 O O . ARG A 1 118 ? 23.922 -3.349 -8.291 1.00 45.03 118 ARG A O 1
ATOM 967 N N . MET A 1 119 ? 22.853 -1.379 -8.248 1.00 37.81 119 MET A N 1
ATOM 968 C CA . MET A 1 119 ? 22.805 -1.318 -6.792 1.00 37.81 119 MET A CA 1
ATOM 969 C C . MET A 1 119 ? 21.619 -2.198 -6.389 1.00 37.81 119 MET A C 1
ATOM 971 O O . MET A 1 119 ? 20.469 -1.868 -6.648 1.00 37.81 119 MET A O 1
ATOM 975 N N . ALA A 1 120 ? 21.932 -3.401 -5.913 1.00 34.03 120 ALA A N 1
ATOM 976 C CA . ALA A 1 120 ? 20.961 -4.381 -5.446 1.00 34.03 120 ALA A CA 1
ATOM 977 C C . ALA A 1 120 ? 20.045 -3.782 -4.353 1.00 34.03 120 ALA A C 1
ATOM 979 O O . ALA A 1 120 ? 20.467 -2.886 -3.619 1.00 34.03 120 ALA A O 1
ATOM 980 N N . PRO A 1 121 ? 18.846 -4.355 -4.173 1.00 44.62 121 PRO A N 1
ATOM 981 C CA . PRO A 1 121 ? 18.796 -5.482 -3.253 1.00 44.62 121 PRO A CA 1
ATOM 982 C C . PRO A 1 121 ? 18.276 -6.761 -3.911 1.00 44.62 121 PRO A C 1
ATOM 984 O O . PRO A 1 121 ? 17.317 -6.785 -4.678 1.00 44.62 121 PRO A O 1
ATOM 987 N N . LEU A 1 122 ? 18.976 -7.848 -3.594 1.00 41.25 122 LEU A N 1
ATOM 988 C CA . LEU A 1 122 ? 18.454 -9.203 -3.635 1.00 41.25 122 LEU A CA 1
ATOM 989 C C . LEU A 1 122 ? 17.533 -9.364 -2.417 1.00 41.25 122 LEU A C 1
ATOM 991 O O . LEU A 1 122 ? 18.030 -9.249 -1.298 1.00 41.25 122 LEU A O 1
ATOM 995 N N . PHE A 1 123 ? 16.273 -9.717 -2.688 1.00 42.22 123 PHE A N 1
ATOM 996 C CA . PHE A 1 123 ? 15.215 -10.136 -1.753 1.00 42.22 123 PHE A CA 1
ATOM 997 C C . PHE A 1 123 ? 14.577 -9.063 -0.861 1.00 42.22 123 PHE A C 1
ATOM 999 O O . PHE A 1 123 ? 15.299 -8.286 -0.201 1.00 42.22 123 PHE A O 1
#

Organism: NCBI:txid1302649